Protein AF-A0A4V5TUP7-F1 (afdb_monomer)

Mean predicted aligned error: 6.14 Å

Foldseek 3Di:
DVVVVVVVVVVVVVVVVVVQQPDDDPPCVVQPDDSNLLSVLCVVCVVCVVVVVADPVNSVVVSVVVD

Solvent-accessible surface area (backbone atoms only — not comparable to full-atom values): 4090 Å² total; per-residue (Å²): 118,70,67,60,58,53,49,52,52,52,50,56,51,50,54,53,50,51,54,61,63,69,52,84,57,92,69,54,86,76,50,98,57,58,71,60,58,58,51,48,56,49,60,78,38,41,69,40,45,75,69,64,76,45,52,71,69,61,51,48,56,53,49,57,71,79,97

Structure (mmCIF, N/CA/C/O backbone):
data_AF-A0A4V5TUP7-F1
#
_entry.id   AF-A0A4V5TUP7-F1
#
loop_
_atom_site.group_PDB
_atom_site.id
_atom_site.type_symbol
_atom_site.label_atom_id
_atom_site.label_alt_id
_atom_site.label_comp_id
_atom_site.label_asym_id
_atom_site.label_entity_id
_atom_site.label_seq_id
_atom_site.pdbx_PDB_ins_code
_atom_site.Cartn_x
_atom_site.Cartn_y
_atom_site.Cartn_z
_atom_site.occupancy
_atom_site.B_iso_or_equiv
_atom_site.auth_seq_id
_atom_site.auth_comp_id
_atom_site.auth_asym_id
_atom_site.auth_atom_id
_atom_site.pdbx_PDB_model_num
ATOM 1 N N . MET A 1 1 ? -11.213 11.361 29.113 1.00 58.22 1 MET A N 1
ATOM 2 C CA . MET A 1 1 ? -11.278 9.953 28.650 1.00 58.22 1 MET A CA 1
ATOM 3 C C . MET A 1 1 ? -11.140 9.793 27.129 1.00 58.22 1 MET A C 1
ATOM 5 O O . MET A 1 1 ? -10.564 8.799 26.720 1.00 58.22 1 MET A O 1
ATOM 9 N N . GLN A 1 2 ? -11.557 10.750 26.283 1.00 59.28 2 GLN A N 1
ATOM 10 C CA . GLN A 1 2 ? -11.437 10.629 24.812 1.00 59.28 2 GLN A CA 1
ATOM 11 C C . GLN A 1 2 ? -9.995 10.535 24.261 1.00 59.28 2 GLN A C 1
ATOM 13 O O . GLN A 1 2 ? -9.786 9.899 23.230 1.00 59.28 2 GLN A O 1
ATOM 18 N N . SER A 1 3 ? -8.984 11.125 24.919 1.00 71.75 3 SER A N 1
ATOM 19 C CA . SER A 1 3 ? -7.611 11.106 24.377 1.00 71.75 3 SER A CA 1
ATOM 20 C C . SER A 1 3 ? -6.923 9.745 24.502 1.00 71.75 3 SER A C 1
ATOM 22 O O . SER A 1 3 ? -6.116 9.398 23.643 1.00 71.75 3 SER A O 1
ATOM 24 N N . THR A 1 4 ? -7.265 8.944 25.515 1.00 78.56 4 THR A N 1
ATOM 25 C CA . THR A 1 4 ? -6.659 7.626 25.731 1.00 78.56 4 THR A CA 1
ATOM 26 C C . THR A 1 4 ? -7.109 6.633 24.663 1.00 78.56 4 THR A C 1
ATOM 28 O O . THR A 1 4 ? -6.287 5.919 24.100 1.00 78.56 4 THR A O 1
ATOM 31 N N . GLU A 1 5 ? -8.397 6.631 24.314 1.00 82.75 5 GLU A N 1
ATOM 32 C CA . GLU A 1 5 ? -8.934 5.767 23.256 1.00 82.75 5 GLU A CA 1
ATOM 33 C C . GLU A 1 5 ? -8.401 6.139 21.870 1.00 82.75 5 GLU A C 1
ATOM 35 O O . GLU A 1 5 ? -8.029 5.257 21.095 1.00 82.75 5 GLU A O 1
ATOM 40 N N . ALA A 1 6 ? -8.324 7.437 21.559 1.00 85.50 6 ALA A N 1
ATOM 41 C CA . ALA A 1 6 ? -7.745 7.911 20.304 1.00 85.50 6 ALA A CA 1
ATOM 42 C C . ALA A 1 6 ? -6.261 7.523 20.188 1.00 85.50 6 ALA A C 1
ATOM 44 O O . ALA A 1 6 ? -5.822 7.048 19.140 1.00 85.50 6 ALA A O 1
ATOM 45 N N . HIS A 1 7 ? -5.503 7.651 21.281 1.00 83.50 7 HIS A N 1
ATOM 46 C CA . HIS A 1 7 ? -4.098 7.258 21.324 1.00 83.50 7 HIS A CA 1
ATOM 47 C C . HIS A 1 7 ? -3.910 5.743 21.149 1.00 83.50 7 HIS A C 1
ATOM 49 O O . HIS A 1 7 ? -3.055 5.310 20.378 1.00 83.50 7 HIS A O 1
ATOM 55 N N . MET A 1 8 ? -4.751 4.930 21.796 1.00 87.25 8 MET A N 1
ATOM 56 C CA . MET A 1 8 ? -4.730 3.471 21.642 1.00 87.25 8 MET A CA 1
ATOM 57 C C . MET A 1 8 ? -5.070 3.038 20.209 1.00 87.25 8 MET A C 1
ATOM 59 O O . MET A 1 8 ? -4.404 2.158 19.665 1.00 87.25 8 MET A O 1
ATOM 63 N N . LYS A 1 9 ? -6.051 3.684 19.564 1.00 89.62 9 LYS A N 1
ATOM 64 C CA . LYS A 1 9 ? -6.394 3.428 18.154 1.00 89.62 9 LYS A CA 1
ATOM 65 C C . LYS A 1 9 ? -5.249 3.786 17.207 1.00 89.62 9 LYS A C 1
ATOM 67 O O . LYS A 1 9 ? -4.942 3.006 16.310 1.00 89.62 9 LYS A O 1
ATOM 72 N N . GLU A 1 10 ? -4.592 4.926 17.414 1.00 89.88 10 GLU A N 1
ATOM 73 C CA . GLU A 1 10 ? -3.445 5.329 16.592 1.00 89.88 10 GLU A CA 1
ATOM 74 C C . GLU A 1 10 ? -2.251 4.384 16.779 1.00 89.88 10 GLU A C 1
ATOM 76 O O . GLU A 1 10 ? -1.616 3.996 15.798 1.00 89.88 10 GLU A O 1
ATOM 81 N N . LYS A 1 11 ? -1.983 3.940 18.013 1.00 90.38 11 LYS A N 1
ATOM 82 C CA . LYS A 1 11 ? -0.946 2.938 18.293 1.00 90.38 11 LYS A CA 1
ATOM 83 C C . LYS A 1 11 ? -1.214 1.628 17.546 1.00 90.38 11 LYS A C 1
ATOM 85 O O . LYS A 1 11 ? -0.352 1.166 16.805 1.00 90.38 11 LYS A O 1
ATOM 90 N N . GLN A 1 12 ? -2.429 1.089 17.657 1.00 90.94 12 GLN A N 1
ATOM 91 C CA . GLN A 1 12 ? -2.828 -0.128 16.939 1.00 90.94 12 GLN A CA 1
ATOM 92 C C . GLN A 1 12 ? -2.736 0.036 15.418 1.00 90.94 12 GLN A C 1
ATOM 94 O O . GLN A 1 12 ? -2.372 -0.899 14.705 1.00 90.94 12 GLN A O 1
ATOM 99 N N . ARG A 1 13 ? -3.068 1.223 14.895 1.00 89.62 13 ARG A N 1
ATOM 100 C CA . ARG A 1 13 ? -2.943 1.522 13.466 1.00 89.62 13 ARG A CA 1
ATOM 101 C C . ARG A 1 13 ? -1.484 1.462 13.015 1.00 89.62 13 ARG A C 1
ATOM 103 O O . ARG A 1 13 ? -1.203 0.843 11.993 1.00 89.62 13 ARG A O 1
ATOM 110 N N . ARG A 1 14 ? -0.563 2.055 13.781 1.00 89.88 14 ARG A N 1
ATOM 111 C CA . ARG A 1 14 ? 0.879 2.021 13.486 1.00 89.88 14 ARG A CA 1
ATOM 112 C C . ARG A 1 14 ? 1.442 0.607 13.529 1.00 89.88 14 ARG A C 1
ATOM 114 O O . ARG A 1 14 ? 2.139 0.221 12.602 1.00 89.88 14 ARG A O 1
ATOM 121 N N . GLU A 1 15 ? 1.077 -0.180 14.536 1.00 92.56 15 GLU A N 1
ATOM 122 C CA . GLU A 1 15 ? 1.506 -1.581 14.650 1.00 92.56 15 GLU A CA 1
ATOM 123 C C . GLU A 1 15 ? 1.051 -2.418 13.446 1.00 92.56 15 GLU A C 1
ATOM 125 O O . GLU A 1 15 ? 1.827 -3.191 12.889 1.00 92.56 15 GLU A O 1
ATOM 130 N N . LYS A 1 16 ? -0.188 -2.224 12.977 1.00 89.62 16 LYS A N 1
ATOM 131 C CA . LYS A 1 16 ? -0.677 -2.896 11.763 1.00 89.62 16 LYS A CA 1
ATOM 132 C C . LYS A 1 16 ? 0.114 -2.494 10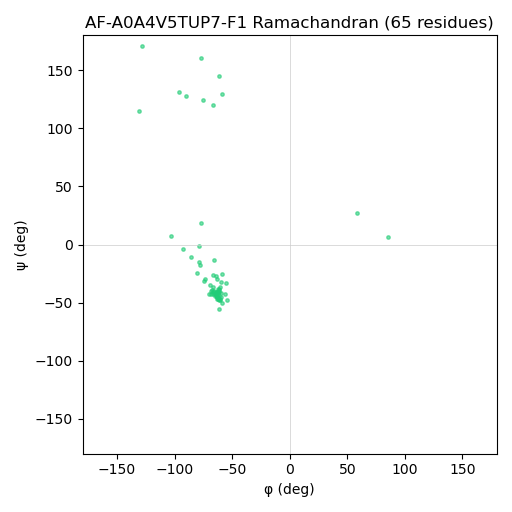.520 1.00 89.62 16 LYS A C 1
ATOM 134 O O . LYS A 1 16 ? 0.420 -3.352 9.698 1.00 89.62 16 LYS A O 1
ATOM 139 N N . ILE A 1 17 ? 0.448 -1.210 10.384 1.00 89.12 17 ILE A N 1
ATOM 140 C CA . ILE A 1 17 ? 1.268 -0.714 9.272 1.00 89.12 17 ILE A CA 1
ATOM 141 C C . ILE A 1 17 ? 2.667 -1.339 9.330 1.00 89.12 17 ILE A C 1
ATOM 143 O O . ILE A 1 17 ? 3.123 -1.878 8.330 1.00 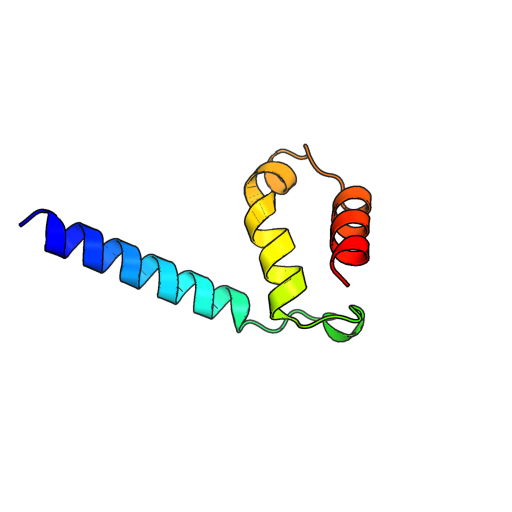89.12 17 ILE A O 1
ATOM 147 N N . GLU A 1 18 ? 3.315 -1.361 10.491 1.00 90.31 18 GLU A N 1
ATOM 148 C CA . GLU A 1 18 ? 4.625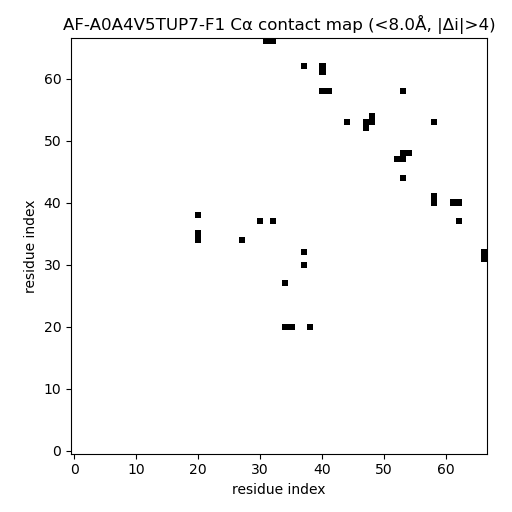 -2.002 10.688 1.00 90.31 18 GLU A CA 1
ATOM 149 C C . GLU A 1 18 ? 4.615 -3.486 10.281 1.00 90.31 18 GLU A C 1
ATOM 151 O O . GLU A 1 18 ? 5.518 -3.952 9.583 1.00 90.31 18 GLU A O 1
ATOM 156 N N . ILE A 1 19 ? 3.562 -4.229 10.638 1.00 89.00 19 ILE A N 1
ATOM 157 C CA . ILE A 1 19 ? 3.397 -5.634 10.230 1.00 89.00 19 ILE A CA 1
ATOM 158 C C . ILE A 1 19 ? 3.309 -5.758 8.701 1.00 89.00 19 ILE A C 1
ATOM 160 O O . ILE A 1 19 ? 3.964 -6.613 8.108 1.00 89.00 19 ILE A O 1
ATOM 164 N N . ILE A 1 20 ? 2.537 -4.889 8.044 1.00 86.94 20 ILE A N 1
ATOM 165 C CA . ILE A 1 20 ? 2.408 -4.883 6.578 1.00 86.94 20 ILE A CA 1
ATOM 166 C C . ILE A 1 20 ? 3.756 -4.558 5.922 1.00 86.94 20 ILE A C 1
ATOM 168 O O . ILE A 1 20 ? 4.161 -5.210 4.959 1.00 86.94 20 ILE A O 1
ATOM 172 N N . PHE A 1 21 ? 4.473 -3.567 6.447 1.00 90.06 21 PHE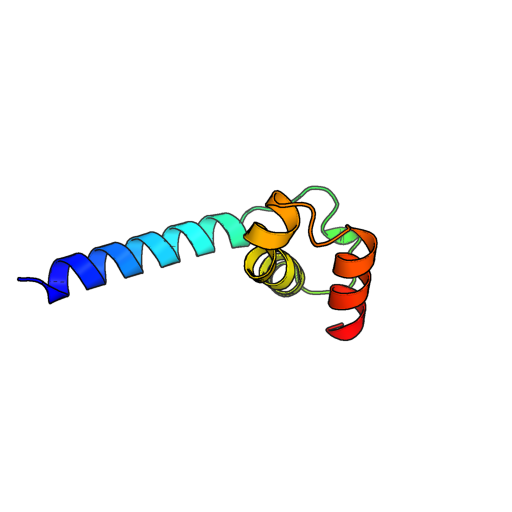 A N 1
ATOM 173 C CA . PHE A 1 21 ? 5.718 -3.092 5.853 1.00 90.06 21 PHE A CA 1
ATOM 174 C C . PHE A 1 21 ? 6.892 -4.047 6.085 1.00 90.06 21 PHE A C 1
ATOM 176 O O . PHE A 1 21 ? 7.742 -4.187 5.203 1.00 90.06 21 PHE A O 1
ATOM 183 N N . SER A 1 22 ? 6.907 -4.769 7.205 1.00 88.44 22 SER A N 1
ATOM 184 C CA . SER A 1 22 ? 7.909 -5.801 7.508 1.00 88.44 22 SER A CA 1
ATOM 185 C C . SER A 1 22 ? 7.673 -7.126 6.775 1.00 88.44 22 SER A C 1
ATOM 187 O O . SER A 1 22 ? 8.601 -7.925 6.631 1.00 88.44 22 SER A O 1
ATOM 189 N N . HIS A 1 23 ? 6.466 -7.363 6.254 1.00 88.62 23 HIS A N 1
ATOM 190 C CA . HIS A 1 23 ? 6.157 -8.577 5.505 1.00 88.62 23 HIS A CA 1
ATOM 191 C C . HIS A 1 23 ? 6.929 -8.639 4.178 1.00 88.62 23 HIS A C 1
ATOM 193 O O . HIS A 1 23 ? 6.762 -7.782 3.309 1.00 88.62 23 HIS A O 1
ATOM 199 N N . ARG A 1 24 ? 7.763 -9.666 3.982 1.00 85.44 24 ARG A N 1
ATOM 200 C CA . ARG A 1 24 ? 8.477 -9.876 2.713 1.00 85.44 24 ARG A CA 1
ATOM 201 C C . ARG A 1 24 ? 7.542 -10.425 1.647 1.00 85.44 24 ARG A C 1
ATOM 203 O O . ARG A 1 24 ? 6.947 -11.486 1.822 1.00 85.44 24 ARG A O 1
ATOM 210 N N . VAL A 1 25 ? 7.463 -9.725 0.522 1.00 85.50 25 VAL A N 1
ATOM 211 C CA . VAL A 1 25 ? 6.663 -10.154 -0.626 1.00 85.50 25 VAL A CA 1
ATOM 212 C C . VAL A 1 25 ? 7.566 -10.886 -1.610 1.00 85.50 25 VAL A C 1
ATOM 214 O O . VAL A 1 25 ? 8.650 -10.416 -1.952 1.00 85.50 25 VAL A O 1
ATOM 217 N N . LYS A 1 26 ? 7.134 -12.063 -2.072 1.00 87.25 26 LYS A N 1
ATOM 218 C CA . LYS A 1 26 ? 7.876 -12.813 -3.093 1.00 87.25 26 LYS A CA 1
ATOM 219 C C . LYS A 1 26 ? 8.019 -11.956 -4.349 1.00 87.25 26 LYS A C 1
ATOM 221 O O . LYS A 1 26 ? 7.030 -11.435 -4.850 1.00 87.25 26 LYS A O 1
ATOM 226 N N . GLY A 1 27 ? 9.245 -11.840 -4.851 1.00 82.38 27 GLY A N 1
ATOM 227 C CA . GLY A 1 27 ? 9.545 -10.986 -5.998 1.00 82.38 27 GLY A CA 1
ATOM 228 C C . GLY A 1 27 ? 9.823 -9.523 -5.645 1.00 82.38 27 GLY A C 1
ATOM 229 O O . GLY A 1 27 ? 10.035 -8.732 -6.553 1.00 82.38 27 GLY A O 1
ATOM 230 N N . GLU A 1 28 ? 9.908 -9.147 -4.361 1.00 83.06 28 GLU A N 1
ATOM 231 C CA . GLU A 1 28 ? 10.320 -7.781 -3.990 1.00 83.06 28 GLU A CA 1
ATOM 232 C C . GLU A 1 28 ? 11.716 -7.411 -4.527 1.00 83.06 28 GLU A C 1
ATOM 234 O O . GLU A 1 28 ? 11.979 -6.246 -4.796 1.00 83.06 28 GLU A O 1
ATOM 239 N N . ASN A 1 29 ? 12.571 -8.409 -4.775 1.00 80.19 29 ASN A N 1
ATOM 240 C CA . ASN A 1 29 ? 13.899 -8.237 -5.372 1.00 80.19 29 ASN A CA 1
ATOM 241 C C . ASN A 1 29 ? 13.874 -7.747 -6.834 1.00 80.19 29 ASN A C 1
ATOM 243 O O . ASN A 1 29 ? 14.923 -7.377 -7.348 1.00 80.19 29 ASN A O 1
ATOM 247 N N . PHE A 1 30 ? 12.724 -7.777 -7.520 1.00 81.69 30 PHE A N 1
ATOM 248 C CA . PH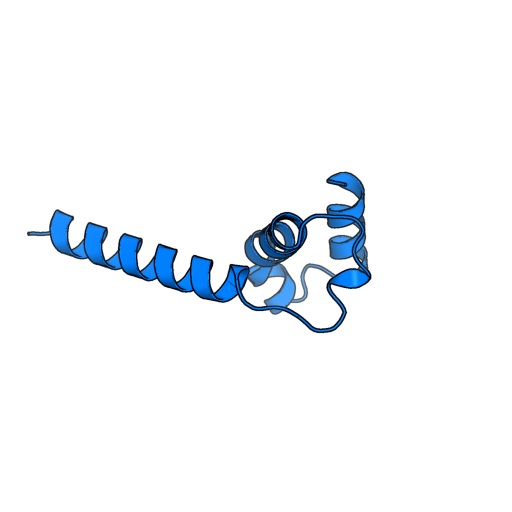E A 1 30 ? 12.594 -7.232 -8.879 1.00 81.69 30 PHE A CA 1
ATOM 249 C C . PHE A 1 30 ? 12.466 -5.703 -8.898 1.00 81.69 30 PHE A C 1
ATOM 251 O O . PHE A 1 30 ? 12.627 -5.092 -9.952 1.00 81.69 30 PHE A O 1
ATOM 258 N N . PHE A 1 31 ? 12.177 -5.079 -7.755 1.00 77.81 31 PHE A N 1
ATOM 259 C CA . PHE A 1 31 ? 12.090 -3.629 -7.642 1.00 77.81 31 PHE A CA 1
ATOM 260 C C . PHE A 1 31 ? 13.464 -3.060 -7.271 1.00 77.81 31 PHE A C 1
ATOM 262 O O . PHE A 1 31 ? 14.058 -3.464 -6.274 1.00 77.81 31 PHE A O 1
ATOM 269 N N . HIS A 1 32 ? 13.952 -2.078 -8.032 1.00 74.25 32 HIS A N 1
ATOM 270 C CA . HIS A 1 32 ? 15.243 -1.412 -7.787 1.00 74.25 32 HIS A CA 1
ATOM 271 C C . HIS A 1 32 ? 15.216 -0.379 -6.634 1.00 74.25 32 HIS A C 1
ATOM 273 O O . HIS A 1 32 ? 16.115 0.447 -6.521 1.00 74.25 32 HIS A O 1
ATOM 279 N N . GLY A 1 33 ? 14.217 -0.433 -5.747 1.00 76.50 33 GLY A N 1
ATOM 280 C CA . GLY A 1 33 ? 14.034 0.496 -4.628 1.00 76.50 33 GLY A CA 1
ATOM 281 C C . GLY A 1 33 ? 13.855 -0.219 -3.290 1.00 76.50 33 GLY A C 1
ATOM 282 O O . GLY A 1 33 ? 13.691 -1.439 -3.229 1.00 76.50 33 GLY A O 1
ATOM 283 N N . SER A 1 34 ? 13.869 0.534 -2.186 1.00 85.06 34 SER A N 1
ATOM 284 C CA . SER A 1 34 ? 13.646 -0.070 -0.868 1.00 85.06 34 SER A CA 1
ATOM 285 C C . SER A 1 34 ? 12.253 -0.705 -0.782 1.00 85.06 34 SER A C 1
ATOM 287 O O . SER A 1 34 ? 11.271 -0.166 -1.300 1.00 85.06 34 SER A O 1
ATOM 289 N N . SER A 1 35 ? 12.145 -1.829 -0.062 1.00 85.06 35 SER A N 1
ATOM 290 C CA . SER A 1 35 ? 10.855 -2.501 0.167 1.00 85.06 35 SER A CA 1
ATOM 291 C C . SER A 1 35 ? 9.822 -1.544 0.783 1.00 85.06 35 SER A C 1
ATOM 293 O O . SER A 1 35 ? 8.639 -1.584 0.461 1.00 85.06 35 SER A O 1
ATOM 295 N N . TYR A 1 36 ? 10.291 -0.611 1.614 1.00 87.50 36 TYR A N 1
ATOM 296 C CA . TYR A 1 36 ? 9.467 0.422 2.229 1.00 87.50 36 TYR A CA 1
ATOM 297 C C . TYR A 1 36 ? 8.873 1.407 1.208 1.00 87.50 36 TYR A C 1
ATOM 299 O O . TYR A 1 36 ? 7.687 1.718 1.293 1.00 87.50 36 TYR A O 1
ATOM 307 N N . GLN A 1 37 ? 9.664 1.882 0.237 1.00 86.19 37 GLN A N 1
ATOM 308 C CA . GLN A 1 37 ? 9.216 2.876 -0.748 1.00 86.19 37 GLN A CA 1
ATOM 309 C C . GLN A 1 37 ? 8.052 2.359 -1.595 1.00 86.19 37 GLN A C 1
ATOM 311 O O . GLN A 1 37 ? 6.984 2.972 -1.602 1.00 86.19 37 GLN A O 1
ATOM 316 N N . TRP A 1 38 ? 8.206 1.209 -2.260 1.00 85.62 38 TRP A N 1
ATOM 317 C CA . TRP A 1 38 ? 7.140 0.702 -3.12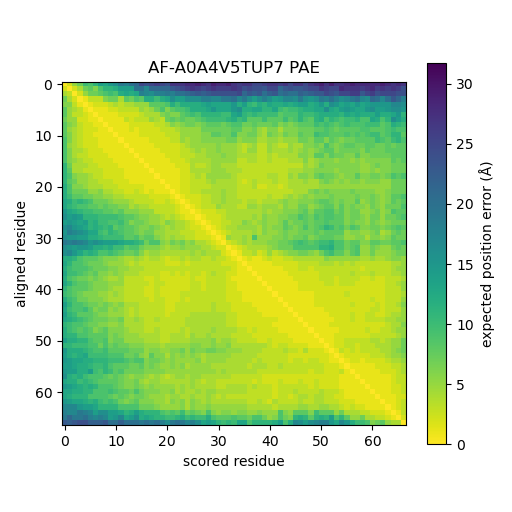9 1.00 85.62 38 TRP A CA 1
ATOM 318 C C . TRP A 1 38 ? 5.896 0.308 -2.321 1.00 85.62 38 TRP A C 1
ATOM 320 O O . TRP A 1 38 ? 4.775 0.590 -2.748 1.00 85.62 38 TRP A O 1
ATOM 330 N N . LYS A 1 39 ? 6.065 -0.253 -1.113 1.00 90.00 39 LYS A N 1
ATOM 331 C CA . LYS A 1 39 ? 4.941 -0.559 -0.212 1.00 90.00 39 LYS A CA 1
ATOM 332 C C . LYS A 1 39 ? 4.193 0.694 0.213 1.00 90.00 39 LYS A C 1
ATOM 334 O O . LYS A 1 39 ? 2.966 0.664 0.267 1.00 90.00 39 LYS A O 1
ATOM 339 N N . ASN A 1 40 ? 4.897 1.798 0.466 1.00 90.25 40 ASN A N 1
ATOM 340 C CA . ASN A 1 40 ? 4.256 3.073 0.761 1.00 90.25 40 ASN A CA 1
ATOM 341 C C . ASN A 1 40 ? 3.430 3.565 -0.430 1.00 90.25 40 ASN A C 1
ATOM 343 O O . ASN A 1 40 ? 2.269 3.919 -0.252 1.00 90.25 40 ASN A O 1
ATOM 347 N N . ILE A 1 41 ? 3.970 3.504 -1.649 1.00 89.44 41 ILE A N 1
ATOM 348 C CA . ILE A 1 41 ? 3.242 3.908 -2.862 1.00 89.44 41 ILE A CA 1
ATOM 349 C C . ILE A 1 41 ? 1.966 3.069 -3.044 1.00 89.44 41 ILE A C 1
ATOM 351 O O . ILE A 1 41 ? 0.895 3.632 -3.289 1.00 89.44 41 ILE A O 1
ATOM 355 N N . VAL A 1 42 ? 2.043 1.744 -2.861 1.00 89.56 42 VAL A N 1
ATOM 356 C CA . VAL A 1 42 ? 0.867 0.851 -2.892 1.00 89.56 42 VAL A CA 1
ATOM 357 C C . VAL A 1 42 ? -0.130 1.224 -1.798 1.00 89.56 42 VAL A C 1
ATOM 359 O O . VAL A 1 42 ? -1.318 1.368 -2.076 1.00 89.56 42 VAL A O 1
ATOM 362 N N . TYR A 1 43 ? 0.343 1.413 -0.565 1.00 91.12 43 TYR A N 1
ATOM 363 C CA . TYR A 1 43 ? -0.498 1.734 0.585 1.00 91.12 43 TYR A CA 1
ATOM 364 C C . TYR A 1 43 ? -1.267 3.049 0.389 1.00 91.12 43 TYR A C 1
ATOM 366 O O . TYR A 1 43 ? -2.483 3.078 0.577 1.00 91.12 43 TYR A O 1
ATOM 374 N N . GLN A 1 44 ? -0.602 4.116 -0.069 1.00 91.44 44 GLN A N 1
ATOM 375 C CA . GLN A 1 44 ? -1.245 5.413 -0.331 1.00 91.44 44 GLN A CA 1
ATOM 376 C C . GLN A 1 44 ? -2.299 5.343 -1.447 1.00 91.44 44 GLN A C 1
ATOM 378 O O . GLN A 1 44 ? -3.247 6.125 -1.455 1.00 91.44 44 GLN A O 1
ATOM 383 N N . ASN A 1 45 ? -2.160 4.404 -2.388 1.00 92.56 45 ASN A N 1
ATOM 384 C CA . ASN A 1 45 ? -3.087 4.236 -3.509 1.00 92.56 45 ASN A CA 1
ATOM 385 C C . ASN A 1 45 ? -4.048 3.048 -3.330 1.00 92.56 45 ASN A C 1
ATOM 387 O O . ASN A 1 45 ? -4.801 2.743 -4.254 1.00 92.56 45 ASN A O 1
ATOM 391 N N . TYR A 1 46 ? -4.073 2.398 -2.160 1.00 91.12 46 TYR A N 1
ATOM 392 C CA . TYR A 1 46 ? -4.796 1.141 -1.945 1.00 91.12 46 TYR A CA 1
ATOM 393 C C . TYR A 1 46 ? -6.277 1.222 -2.335 1.00 91.12 46 TYR A C 1
ATOM 395 O O . TYR A 1 46 ? -6.757 0.375 -3.083 1.00 91.12 46 TYR A O 1
ATOM 403 N N . ASN A 1 47 ? -6.989 2.266 -1.898 1.00 93.69 47 ASN A N 1
ATOM 404 C CA . ASN A 1 47 ? -8.413 2.428 -2.211 1.00 93.69 47 ASN A CA 1
ATOM 405 C C . ASN A 1 47 ? -8.660 2.545 -3.720 1.00 93.69 47 ASN A C 1
ATOM 407 O O . ASN A 1 47 ? -9.572 1.913 -4.242 1.00 93.69 47 ASN A O 1
ATOM 411 N N . ARG A 1 48 ? -7.799 3.283 -4.425 1.00 94.38 48 ARG A N 1
ATOM 412 C CA . ARG A 1 48 ? -7.894 3.475 -5.877 1.00 94.38 48 ARG A CA 1
ATOM 413 C C . ARG A 1 48 ? -7.611 2.180 -6.632 1.00 94.38 48 ARG A C 1
ATOM 415 O O . ARG A 1 48 ? -8.303 1.871 -7.594 1.00 94.38 48 ARG A O 1
ATOM 422 N N . ILE A 1 49 ? -6.638 1.395 -6.163 1.00 92.69 49 ILE A N 1
ATOM 423 C CA . ILE A 1 49 ? -6.352 0.054 -6.694 1.00 92.69 49 ILE A CA 1
ATOM 424 C C . ILE A 1 49 ? -7.570 -0.860 -6.484 1.00 92.69 49 ILE A C 1
ATOM 426 O O . ILE A 1 49 ? -8.013 -1.520 -7.420 1.00 92.69 49 ILE A O 1
ATOM 430 N N . GLN A 1 50 ? -8.153 -0.869 -5.279 1.00 93.12 50 GLN A N 1
ATOM 431 C CA . GLN A 1 50 ? -9.345 -1.669 -4.958 1.00 93.12 50 GLN A CA 1
ATOM 432 C C . GLN A 1 50 ? -10.557 -1.283 -5.817 1.00 93.12 50 GLN A C 1
ATOM 434 O O . GLN A 1 50 ? -11.297 -2.153 -6.273 1.00 93.12 50 GLN A O 1
ATOM 439 N N . GLN A 1 51 ? -10.738 0.012 -6.073 1.00 95.88 51 GLN A N 1
ATOM 440 C CA . GLN A 1 51 ? -11.801 0.551 -6.925 1.00 95.88 51 GLN A CA 1
ATOM 441 C C . GLN A 1 51 ? -11.506 0.411 -8.426 1.00 95.88 51 GLN A C 1
ATOM 443 O O . GLN A 1 51 ? -12.353 0.771 -9.239 1.00 95.88 51 GLN A O 1
ATOM 448 N N . LYS A 1 52 ? -10.341 -0.141 -8.802 1.00 93.19 52 LYS 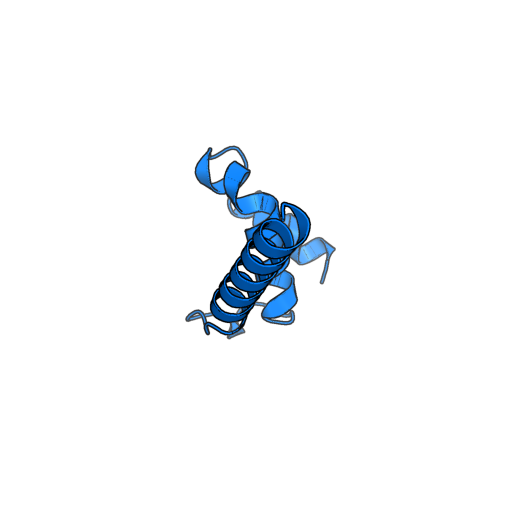A N 1
ATOM 449 C CA . LYS A 1 52 ? -9.859 -0.253 -10.190 1.00 93.19 52 LYS A CA 1
ATOM 450 C C . LYS A 1 52 ? -9.733 1.100 -10.906 1.00 93.19 52 LYS A C 1
ATOM 452 O O . LYS A 1 52 ? -9.819 1.176 -12.124 1.00 93.19 52 LYS A O 1
ATOM 457 N N . GLU A 1 53 ? -9.507 2.168 -10.147 1.00 94.50 53 GLU A N 1
ATOM 458 C CA . GLU A 1 53 ? -9.256 3.522 -10.657 1.00 94.50 53 GLU A CA 1
ATOM 459 C C . GLU A 1 53 ? -7.781 3.769 -10.995 1.00 94.50 53 GLU A C 1
ATOM 461 O O . GLU A 1 53 ? -7.424 4.814 -11.542 1.00 94.50 53 GLU A O 1
ATOM 466 N N . LEU A 1 54 ? -6.903 2.852 -10.588 1.00 92.19 54 LEU A N 1
ATOM 467 C CA . LEU A 1 54 ? -5.479 2.902 -10.868 1.00 92.19 54 LEU A CA 1
ATOM 468 C C . LEU A 1 54 ? -5.041 1.544 -11.406 1.00 92.19 54 LEU A C 1
ATOM 470 O O . LEU A 1 54 ? -5.092 0.547 -10.682 1.00 92.19 54 LEU A O 1
ATOM 474 N N . GLU A 1 55 ? -4.610 1.521 -12.663 1.00 92.38 55 GLU A N 1
ATOM 475 C CA . GLU A 1 55 ? -4.061 0.309 -13.270 1.00 92.38 55 GLU A CA 1
ATOM 476 C C . GLU A 1 55 ? -2.628 0.045 -12.793 1.00 92.38 55 GLU A C 1
ATOM 478 O O . GLU A 1 55 ? -1.935 0.937 -12.286 1.00 92.38 55 GLU A O 1
ATOM 483 N N . ILE A 1 56 ? -2.179 -1.201 -12.945 1.00 85.75 56 ILE A N 1
ATOM 484 C CA . ILE A 1 56 ? -0.865 -1.648 -12.468 1.00 85.75 56 ILE A CA 1
ATOM 485 C C . ILE A 1 56 ? 0.250 -0.864 -13.169 1.00 85.75 56 ILE A C 1
ATOM 487 O O . ILE A 1 56 ? 1.206 -0.444 -12.529 1.00 85.75 56 ILE A O 1
ATOM 491 N N . GLU A 1 57 ? 0.098 -0.578 -14.454 1.00 90.00 57 GLU A N 1
AT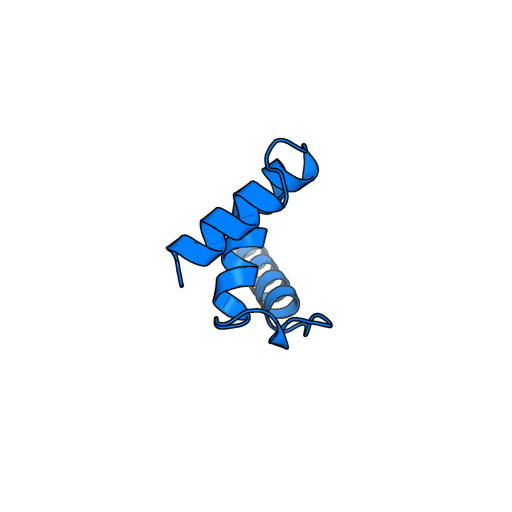OM 492 C CA . GLU A 1 57 ? 1.028 0.176 -15.289 1.00 90.00 57 GLU A CA 1
ATOM 493 C C . GLU A 1 57 ? 1.169 1.623 -14.798 1.00 90.00 57 GLU A C 1
ATOM 495 O O . GLU A 1 57 ? 2.271 2.170 -14.720 1.00 90.00 57 GLU A O 1
ATOM 500 N N . GLN A 1 58 ? 0.057 2.245 -14.393 1.00 90.25 58 GLN A N 1
ATOM 501 C CA . GLN A 1 58 ? 0.062 3.593 -13.819 1.00 90.25 58 GLN A CA 1
ATOM 502 C C . GLN A 1 58 ? 0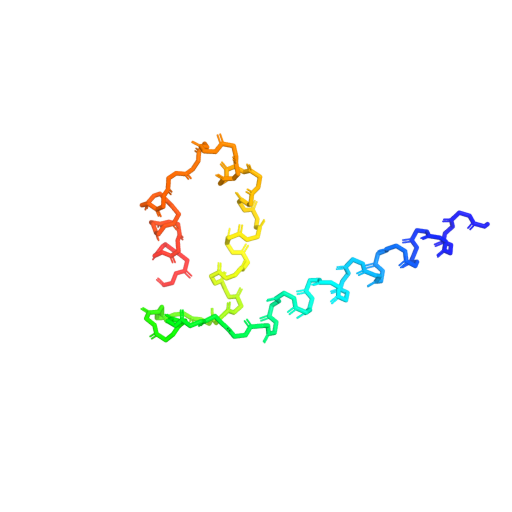.723 3.613 -12.437 1.00 90.25 58 GLN A C 1
ATOM 504 O O . GLN A 1 58 ? 1.383 4.590 -12.072 1.00 90.25 58 GLN A O 1
ATOM 509 N N . LEU A 1 59 ? 0.547 2.542 -11.662 1.00 88.69 59 LEU A N 1
ATOM 510 C CA . LEU A 1 59 ? 1.209 2.350 -10.378 1.00 88.69 59 LEU A CA 1
ATOM 511 C C . LEU A 1 59 ? 2.721 2.132 -10.552 1.00 88.69 59 LEU A C 1
ATOM 513 O O . LEU A 1 59 ? 3.496 2.762 -9.836 1.00 88.69 59 LEU A O 1
ATOM 517 N N . ILE A 1 60 ? 3.141 1.329 -11.534 1.00 86.06 60 ILE A N 1
ATOM 518 C CA . ILE A 1 60 ? 4.551 1.128 -11.898 1.00 86.06 60 ILE A CA 1
ATOM 519 C C . ILE A 1 60 ? 5.178 2.457 -12.322 1.00 86.06 60 ILE A C 1
ATOM 521 O O . ILE A 1 60 ? 6.199 2.841 -11.766 1.00 86.06 60 ILE A O 1
ATOM 525 N N . SER A 1 61 ? 4.521 3.232 -13.192 1.00 87.75 61 SER A N 1
ATOM 526 C CA . SER A 1 61 ? 5.030 4.549 -13.606 1.00 87.75 61 SER A CA 1
ATOM 527 C C . SER A 1 61 ? 5.193 5.524 -12.430 1.00 87.75 61 SER A C 1
ATOM 529 O O . SER A 1 61 ? 6.090 6.366 -12.428 1.00 87.75 61 SER A O 1
ATOM 531 N N . LYS A 1 62 ? 4.340 5.429 -11.400 1.00 85.69 62 LYS A N 1
ATOM 532 C CA . LYS A 1 62 ? 4.513 6.195 -10.154 1.00 85.69 62 LYS A CA 1
ATOM 533 C C . LYS A 1 62 ? 5.733 5.724 -9.361 1.00 85.69 62 LYS A C 1
ATOM 535 O O . LYS A 1 62 ? 6.449 6.566 -8.836 1.00 85.69 62 LYS A O 1
ATOM 540 N N . MET A 1 63 ? 5.972 4.415 -9.295 1.00 84.31 63 MET A N 1
ATOM 541 C CA . MET A 1 63 ? 7.145 3.840 -8.626 1.00 84.31 63 MET A CA 1
ATOM 542 C C . MET A 1 63 ? 8.452 4.202 -9.336 1.00 84.31 63 MET A C 1
ATOM 544 O O . MET A 1 63 ? 9.413 4.553 -8.666 1.00 84.31 63 MET A O 1
ATOM 548 N N . GLU A 1 64 ? 8.471 4.188 -10.669 1.00 82.00 64 GLU A N 1
ATOM 549 C CA . GLU A 1 64 ? 9.631 4.579 -11.485 1.00 82.00 64 GLU A CA 1
ATOM 550 C C . GLU A 1 64 ? 9.978 6.068 -11.371 1.00 82.00 64 GLU A C 1
ATOM 552 O O . GLU A 1 64 ? 11.120 6.445 -11.580 1.00 82.00 64 GLU A O 1
ATOM 557 N N . LYS A 1 65 ? 9.010 6.938 -11.058 1.00 80.31 65 LYS A N 1
ATOM 558 C CA . LYS A 1 65 ? 9.267 8.377 -10.866 1.00 80.31 65 LYS A CA 1
ATOM 559 C C . LYS A 1 65 ? 9.835 8.719 -9.493 1.00 80.31 65 LYS A C 1
ATOM 561 O O . LYS A 1 65 ? 10.432 9.781 -9.342 1.00 80.31 65 LYS A O 1
ATOM 566 N N . GLU A 1 66 ? 9.585 7.879 -8.494 1.00 73.75 66 GLU A N 1
ATOM 567 C CA . GLU A 1 66 ? 10.105 8.066 -7.135 1.00 73.75 66 GLU A CA 1
ATOM 568 C C . GLU A 1 66 ? 11.446 7.345 -6.898 1.00 73.75 66 GLU A C 1
ATOM 570 O O . GLU A 1 66 ? 12.016 7.488 -5.813 1.00 73.75 66 GLU A O 1
ATOM 575 N N . GLY A 1 67 ? 11.935 6.585 -7.889 1.00 58.97 67 GLY A N 1
ATOM 576 C CA . GLY A 1 67 ? 13.162 5.781 -7.846 1.00 58.97 67 GLY A CA 1
ATOM 577 C C . GLY A 1 67 ? 14.218 6.236 -8.841 1.00 58.97 67 GLY A C 1
ATOM 578 O O . GLY A 1 67 ? 13.860 6.465 -10.014 1.00 58.97 67 GLY A O 1
#

Radius of gyration: 14.96 Å; Cα contacts (8 Å, |Δi|>4): 19; chains: 1; bounding box: 27×24×44 Å

Sequence (67 aa):
MQSTEAHMKEKQRREKIEIIFSHRVKGENFFHGSSYQWKNIVYQNYNRIQQKELEIEQLISKMEKEG

pLDDT: mean 85.92, std 7.77, range [58.22, 95.88]

Organism: NCBI:txid1890302

Secondary structure (DSSP, 8-state):
-HHHHHHHHHHHHHHHHHHHHHSPPTTGGGSSS-HHHHHHHHHHTHHHHHTT-S-HHHHHHHHHH--